Protein 6TD7 (pdb70)

Structure (mmCIF, N/CA/C/O backbone):
data_6TD7
#
_entry.id   6TD7
#
_cell.length_a   31.040
_cell.length_b   42.620
_cell.length_c   90.260
_cell.angle_alpha   90.000
_cell.angle_beta   90.000
_cell.angle_gamma   90.000
#
_symmetry.space_group_name_H-M   'P 21 21 21'
#
loop_
_entity.id
_entity.type
_entity.pdbx_description
1 polymer THB11
2 non-polymer 'PROTOPORPHYRIN IX CONTAINING FE'
3 non-polymer 'CYANIDE ION'
4 water water
#
loop_
_atom_site.group_PDB
_atom_site.id
_atom_site.type_symbol
_atom_site.label_atom_id
_atom_site.label_alt_id
_atom_site.label_comp_id
_atom_site.label_asym_id
_atom_site.label_entity_id
_atom_site.label_seq_id
_atom_site.pdbx_PDB_ins_code
_atom_site.Cartn_x
_atom_site.Cartn_y
_atom_site.Cartn_z
_atom_site.occupancy
_atom_site.B_iso_or_equiv
_atom_site.auth_seq_id
_atom_site.auth_comp_id
_atom_site.auth_asym_id
_atom_site.auth_atom_id
_atom_site.pdbx_PDB_model_num
ATOM 1 N N . GLY A 1 12 ? 6.16524 17.92925 5.82265 1.000 38.73017 12 GLY A N 1
ATOM 2 C CA . GLY A 1 12 ? 6.45415 19.29821 6.20973 1.000 46.72665 12 GLY A CA 1
ATOM 3 C C . GLY A 1 12 ? 6.57527 19.48957 7.71131 1.000 38.83889 12 GLY A C 1
ATOM 4 O O . GLY A 1 12 ? 7.49090 18.95169 8.33177 1.000 34.69158 12 GLY A O 1
ATOM 7 N N . PRO A 1 13 ? 5.65230 20.24677 8.31058 1.000 33.48794 13 PRO A N 1
ATOM 8 C CA . PRO A 1 13 ? 5.79822 20.57507 9.73413 1.000 24.30645 13 PRO A CA 1
ATOM 9 C C . PRO A 1 13 ? 5.63738 19.36009 10.63407 1.000 31.47644 13 PRO A C 1
ATOM 10 O O . PRO A 1 13 ? 4.83095 18.46368 10.37533 1.000 24.01369 13 PRO A O 1
ATOM 21 N N . LEU A 1 14 ? 6.41799 19.36199 11.71727 1.000 20.68979 14 LEU A N 1
ATOM 22 C CA . LEU A 1 14 ? 6.42068 18.26300 12.67918 1.000 21.70512 14 LEU A CA 1
ATOM 23 C C . LEU A 1 14 ? 5.02576 17.95637 13.20664 1.000 19.21857 14 LEU A C 1
ATOM 24 O O . LEU A 1 14 ? 4.68412 16.79107 13.44584 1.000 16.11949 14 LEU A O 1
ATOM 40 N N . LEU A 1 15 ? 4.20307 18.98945 13.39776 1.000 18.00117 15 LEU A N 1
ATOM 41 C CA . LEU A 1 15 ? 2.87445 18.78996 13.97025 1.000 20.37532 15 LEU A CA 1
ATOM 42 C C . LEU A 1 15 ? 2.00221 17.94502 13.05238 1.000 21.54382 15 LEU A C 1
ATOM 43 O O . LEU A 1 15 ? 1.27107 17.06024 13.51386 1.000 19.26282 15 LEU A O 1
ATOM 59 N N . GLN A 1 16 ? 2.06960 18.20567 11.74585 1.000 20.34807 16 GLN A N 1
ATOM 60 C CA . GLN A 1 16 ? 1.34525 17.39166 10.77769 1.000 25.11307 16 GLN A CA 1
ATOM 61 C C . GLN A 1 16 ? 1.93705 15.99348 10.68695 1.000 20.35935 16 GLN A C 1
ATOM 62 O O . GLN A 1 16 ? 1.20070 15.00274 10.61218 1.000 24.52032 16 GLN A O 1
ATOM 76 N N . ARG A 1 17 ? 3.26624 15.89363 10.69324 1.000 18.35289 17 ARG A N 1
ATOM 77 C CA . ARG A 1 17 ? 3.90251 14.59743 10.49064 1.000 20.03385 17 ARG A CA 1
ATOM 78 C C . ARG A 1 17 ? 3.53113 13.62067 11.60018 1.000 25.16706 17 ARG A C 1
ATOM 79 O O . ARG A 1 17 ? 3.24398 12.44961 11.32622 1.000 20.79867 17 ARG A O 1
ATOM 100 N N . VAL A 1 18 ? 3.49492 14.08305 12.85331 1.000 15.21190 18 VAL A N 1
ATOM 101 C CA . VAL A 1 18 ? 3.11465 13.20518 13.95650 1.000 17.82913 18 VAL A CA 1
ATOM 102 C C . VAL A 1 18 ? 1.62558 12.88078 13.97302 1.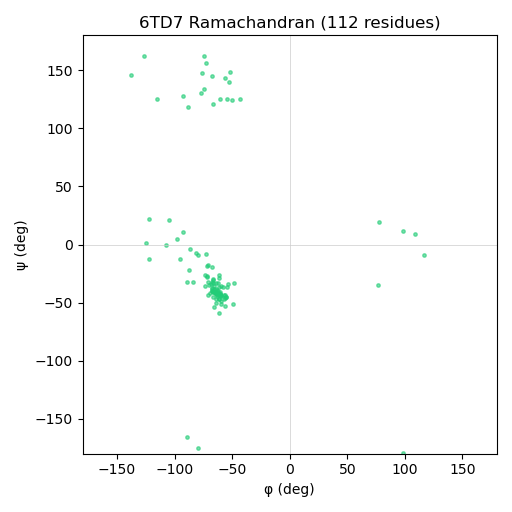000 18.18674 18 VAL A C 1
ATOM 103 O O . VAL A 1 18 ? 1.19613 12.02715 14.75732 1.000 22.25829 18 VAL A O 1
ATOM 116 N N . GLY A 1 19 ? 0.82665 13.52629 13.12892 1.000 18.95863 19 GLY A N 1
ATOM 117 C CA . GLY A 1 19 ? -0.58403 13.22348 13.03530 1.000 21.13082 19 GLY A CA 1
ATOM 118 C C . GLY A 1 19 ? -1.52247 14.27469 13.58303 1.000 20.18342 19 GLY A C 1
ATOM 119 O O . GLY A 1 19 ? -2.72410 14.00494 13.69244 1.000 21.75478 19 GLY A O 1
ATOM 123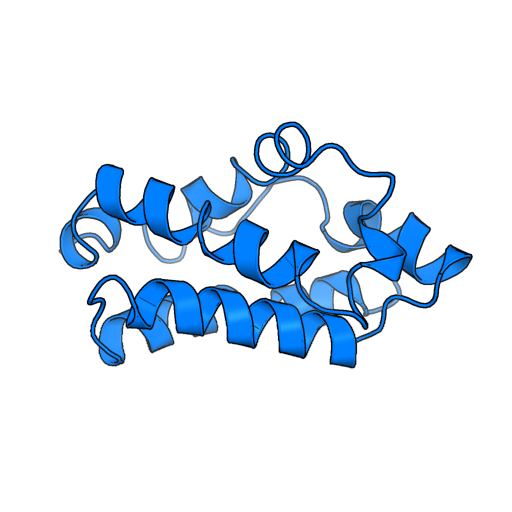 N N . GLY A 1 20 ? -1.02418 15.44872 13.94031 1.000 15.01511 20 GLY A N 1
ATOM 124 C CA . GLY A 1 20 ? -1.88635 16.55143 14.30984 1.000 17.97875 20 GLY A CA 1
ATOM 125 C C . GLY A 1 20 ? -2.04877 16.70944 15.80840 1.000 17.56525 20 GLY A C 1
ATOM 126 O O . GLY A 1 20 ? -1.50354 15.96462 16.62833 1.000 16.45200 20 GLY A O 1
ATOM 130 N N . LEU A 1 21 ? -2.85798 17.71253 16.14383 1.000 18.19353 21 LEU A N 1
ATOM 131 C CA . LEU A 1 21 ? -3.00860 18.13936 17.52811 1.000 18.05409 21 LEU A CA 1
ATOM 132 C C . LEU A 1 21 ? -3.68521 17.08257 18.39005 1.000 15.85780 21 LEU A C 1
ATOM 133 O O . LEU A 1 21 ? -3.42056 17.00955 19.59578 1.000 23.28094 21 LEU A O 1
ATOM 149 N N . ASP A 1 22 ? -4.55690 16.25992 17.80643 1.000 17.29192 22 ASP A N 1
ATOM 150 C CA . ASP A 1 22 ? -5.18892 15.20326 18.58753 1.000 17.22317 22 ASP A CA 1
ATOM 151 C C . ASP A 1 22 ? -4.16667 14.16620 19.03912 1.000 19.24239 22 ASP A C 1
ATOM 152 O O . ASP A 1 22 ? -4.26827 13.62527 20.14660 1.000 20.72903 22 ASP A O 1
ATOM 161 N N . VAL A 1 23 ? -3.16903 13.88522 18.20011 1.000 18.52203 23 VAL A N 1
ATOM 162 C CA . VAL A 1 23 ? -2.13141 12.93502 18.58613 1.000 13.88187 23 VAL A CA 1
ATOM 163 C C . VAL A 1 23 ? -1.23611 13.52596 19.66809 1.000 8.85825 23 VAL A C 1
ATOM 164 O O . VAL A 1 23 ? -0.87003 12.83618 20.62667 1.000 10.43729 23 VAL A O 1
ATOM 177 N N . VAL A 1 24 ? -0.84822 14.79478 19.52896 1.000 11.82000 24 VAL A N 1
ATOM 178 C CA . VAL A 1 24 ? -0.02078 15.42773 20.55476 1.000 10.02945 24 VAL A CA 1
ATOM 179 C C . VAL A 1 24 ? -0.71273 15.35608 21.91126 1.000 8.99967 24 VAL A C 1
ATOM 180 O O . VAL A 1 24 ? -0.09440 15.01624 22.92742 1.000 11.20479 24 VAL A O 1
ATOM 193 N N . LYS A 1 25 ? -2.00207 15.69298 21.95140 1.000 12.49699 25 LYS A N 1
ATOM 194 C CA . LYS A 1 25 ? -2.74207 15.64713 23.20881 1.000 13.58827 25 LYS A CA 1
ATOM 195 C C . LYS A 1 25 ? -2.67158 14.25953 23.83482 1.000 10.13668 25 LYS A C 1
ATOM 196 O O . LYS A 1 25 ? -2.41821 14.11582 25.03736 1.000 13.01520 25 LYS A O 1
ATOM 215 N N . LYS A 1 26 ? -2.89342 13.22149 23.02842 1.000 10.88616 26 LYS A N 1
ATOM 216 C CA . LYS A 1 26 ? -2.89785 11.85791 23.55083 1.000 12.45421 26 LYS A CA 1
ATOM 217 C C . LYS A 1 26 ? -1.50092 11.39574 23.94768 1.000 11.40972 26 LYS A C 1
ATOM 218 O O . LYS A 1 26 ? -1.35878 10.62487 24.90589 1.000 12.02493 26 LYS A O 1
ATOM 237 N N . VAL A 1 27 ? -0.46254 11.85906 23.24920 1.000 13.92041 27 VAL A N 1
ATOM 238 C CA . VAL A 1 27 ? 0.90902 11.56858 23.66500 1.000 9.01369 27 VAL A CA 1
ATOM 239 C C . VAL A 1 27 ? 1.16063 12.10819 25.06999 1.000 6.78008 27 VAL A C 1
ATOM 240 O O . VAL A 1 27 ? 1.65684 11.39412 25.95033 1.000 9.50636 27 VAL A O 1
ATOM 253 N N . VAL A 1 28 ? 0.83276 13.38273 25.29674 1.000 11.93168 28 VAL A N 1
ATOM 254 C CA . VAL A 1 28 ? 1.08751 13.99378 26.59863 1.000 12.61341 28 VAL A CA 1
ATOM 255 C C . VAL A 1 28 ? 0.28355 13.29625 27.68808 1.000 11.36645 28 VAL A C 1
ATOM 256 O O . VAL A 1 28 ? 0.77570 13.07795 28.80135 1.000 13.49990 28 VAL A O 1
ATOM 269 N N A GLU A 1 29 ? -0.97450 12.96272 27.38838 0.494 9.82793 29 GLU A N 1
ATOM 270 N N B GLU A 1 29 ? -0.96862 12.93926 27.39640 0.506 9.81507 29 GLU A N 1
ATOM 271 C CA A GLU A 1 29 ? -1.83383 12.28357 28.35437 0.494 15.35344 29 GLU A CA 1
ATOM 272 C CA B GLU A 1 29 ? -1.79056 12.29946 28.41992 0.506 15.31458 29 GLU A CA 1
ATOM 273 C C A GLU A 1 29 ? -1.24261 10.93875 28.75225 0.494 11.65122 29 GLU A C 1
ATOM 274 C C B GLU A 1 29 ? -1.25288 10.91673 28.76791 0.506 11.66877 29 GLU A C 1
ATOM 275 O O A GLU A 1 29 ? -1.18141 10.59485 29.93842 0.494 9.90248 29 GLU A O 1
ATOM 276 O O B GLU A 1 29 ? -1.24097 10.52513 29.94043 0.506 9.86668 29 GLU A O 1
ATOM 299 N N . LEU A 1 30 ? -0.79704 10.16822 27.76350 1.000 14.11025 30 LEU A N 1
ATOM 300 C CA . LEU A 1 30 ? -0.18694 8.86921 28.02999 1.000 12.06077 30 LEU A CA 1
ATOM 301 C C . LEU A 1 30 ? 1.13479 9.02899 28.77254 1.000 12.83468 30 LEU A C 1
ATOM 302 O O . LEU A 1 30 ? 1.42606 8.26985 29.70532 1.000 10.16574 30 LEU A O 1
ATOM 318 N N . PHE A 1 31 ? 1.94551 10.00446 28.36158 1.000 11.60506 31 PHE A N 1
ATOM 319 C CA . PHE A 1 31 ? 3.15722 10.35098 29.10237 1.000 10.39365 31 PHE A CA 1
ATOM 320 C C . PHE A 1 31 ? 2.86100 10.52588 30.58560 1.000 9.48019 31 PHE A C 1
ATOM 321 O O . PHE A 1 31 ? 3.52410 9.92192 31.43688 1.000 13.29185 31 PHE A O 1
ATOM 338 N N . TYR A 1 32 ? 1.86172 11.34169 30.92463 1.000 11.62553 32 TYR A N 1
ATOM 339 C CA . TYR A 1 32 ? 1.57780 11.56542 32.33992 1.000 11.89246 32 TYR A CA 1
ATOM 340 C C . TYR A 1 32 ? 1.01670 10.31597 33.00848 1.000 12.19503 32 TYR A C 1
ATOM 341 O O . TYR A 1 32 ? 1.30228 10.06541 34.18451 1.000 10.66562 32 TYR A O 1
ATOM 359 N N . ARG A 1 33 ? 0.23994 9.51191 32.28605 1.000 12.67923 33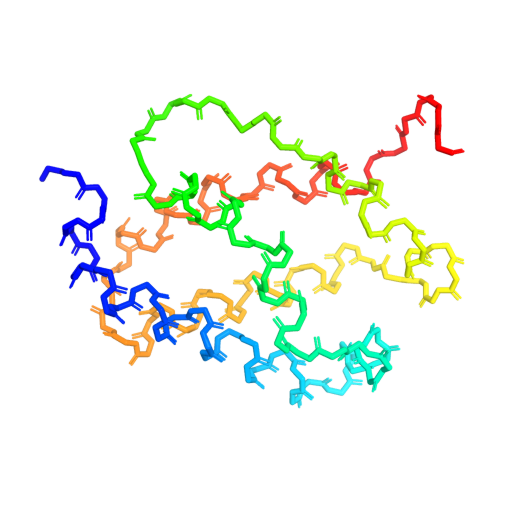 ARG A N 1
ATOM 360 C CA . ARG A 1 33 ? -0.23121 8.26101 32.86950 1.000 11.23624 33 ARG A CA 1
ATOM 361 C C . ARG A 1 33 ? 0.94454 7.36998 33.26102 1.000 14.32173 33 ARG A C 1
ATOM 362 O O . ARG A 1 33 ? 0.96628 6.80230 34.35869 1.000 13.55148 33 ARG A O 1
ATOM 383 N N . LYS A 1 34 ? 1.94126 7.25247 32.38041 1.000 12.97612 34 LYS A N 1
ATOM 384 C CA . LYS A 1 34 ? 3.12071 6.45502 32.69691 1.000 10.93816 34 LYS A CA 1
ATOM 385 C C . LYS A 1 34 ? 3.89573 7.04158 33.87298 1.000 13.59590 34 LYS A C 1
ATOM 386 O O . LYS A 1 34 ? 4.35866 6.30217 34.74973 1.000 12.97908 34 LYS A O 1
ATOM 405 N N . LEU A 1 35 ? 4.06308 8.36912 33.89653 1.000 11.52964 35 LEU A N 1
ATOM 406 C CA . LEU A 1 35 ? 4.81349 9.00858 34.97223 1.000 12.93494 35 LEU A CA 1
ATOM 407 C C . LEU A 1 35 ? 4.22832 8.66472 36.33385 1.000 14.05241 35 LEU A C 1
ATOM 408 O O . LEU A 1 35 ? 4.94354 8.24516 37.25025 1.000 15.88903 35 LEU A O 1
ATOM 424 N N . TYR A 1 36 ? 2.92083 8.88179 36.49184 1.000 13.01829 36 TYR A N 1
ATOM 425 C CA . TYR A 1 36 ? 2.27323 8.70229 37.78367 1.000 14.01525 36 TYR A CA 1
ATOM 426 C C . TYR A 1 36 ? 2.16149 7.23848 38.17483 1.000 19.14186 36 TYR A C 1
ATOM 427 O O . TYR A 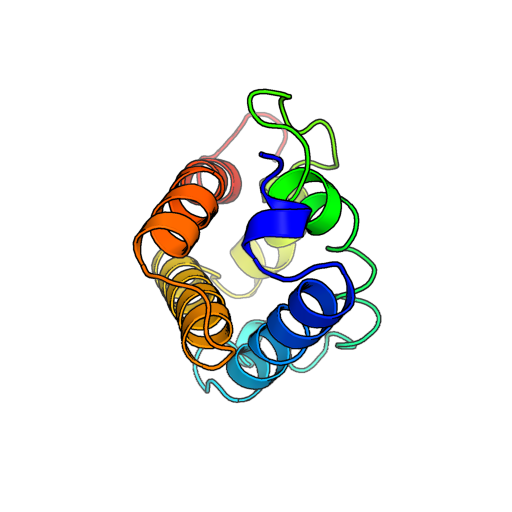1 36 ? 1.94031 6.93957 39.35234 1.000 18.60452 36 TYR A O 1
ATOM 445 N N . ALA A 1 37 ? 2.30161 6.32376 37.22084 1.000 15.37093 37 ALA A N 1
ATOM 446 C CA . ALA A 1 37 ? 2.30623 4.89771 37.49896 1.000 16.55312 37 ALA A CA 1
ATOM 447 C C . ALA A 1 37 ? 3.68767 4.36788 37.86423 1.000 22.23705 37 ALA A C 1
ATOM 448 O O . ALA A 1 37 ? 3.81321 3.18491 38.19557 1.000 20.76310 37 ALA A O 1
ATOM 455 N N . ASP A 1 38 ? 4.71729 5.20341 37.82411 1.000 13.90772 38 ASP A N 1
ATOM 456 C CA . ASP A 1 38 ? 6.06892 4.70634 38.07807 1.000 17.72831 38 ASP A CA 1
ATOM 457 C C . ASP A 1 38 ? 6.42248 4.86185 39.55224 1.000 17.53284 38 ASP A C 1
ATOM 458 O O . ASP A 1 38 ? 6.30897 5.96689 40.09501 1.000 15.81480 38 ASP A O 1
ATOM 467 N N . PRO A 1 39 ? 6.87698 3.79737 40.22507 1.000 21.66413 39 PRO A N 1
ATOM 468 C CA . PRO A 1 39 ? 7.09639 3.89154 41.67899 1.000 24.06642 39 PRO A CA 1
ATOM 469 C C . PRO A 1 39 ? 8.29256 4.74223 42.07870 1.000 22.56682 39 PRO A C 1
ATOM 470 O O . PRO A 1 39 ? 8.35957 5.16285 43.24050 1.000 21.82103 39 PRO A O 1
ATOM 481 N N . GLN A 1 40 ? 9.23743 5.00622 41.17092 1.000 18.96244 40 GLN A N 1
ATOM 482 C CA . GLN A 1 40 ? 10.34486 5.90355 41.49232 1.000 21.81176 40 GLN A CA 1
ATOM 483 C C . GLN A 1 40 ? 9.96981 7.36544 41.27791 1.000 18.38705 40 GLN A C 1
ATOM 484 O O . GLN A 1 40 ? 10.46464 8.23710 42.00185 1.000 20.23687 40 GLN A O 1
ATOM 498 N N . LEU A 1 41 ? 9.10463 7.65865 40.30959 1.000 17.32320 41 LEU A N 1
ATOM 499 C CA . LEU A 1 41 ? 8.74447 9.04040 40.02036 1.000 15.33955 41 LEU A CA 1
ATOM 500 C C . LEU A 1 41 ? 7.57557 9.53591 40.85670 1.000 20.55879 41 LEU A C 1
ATOM 501 O O . LEU A 1 41 ? 7.43327 10.74942 41.04090 1.000 16.79016 41 LEU A O 1
ATOM 517 N N . ILE A 1 42 ? 6.74535 8.63371 41.37706 1.000 20.39616 42 ILE A N 1
ATOM 518 C CA . ILE A 1 42 ? 5.59092 9.06478 42.15846 1.000 19.91056 42 ILE A CA 1
ATOM 519 C C . ILE A 1 42 ? 6.03638 9.84444 43.39153 1.000 20.00675 42 ILE A C 1
ATOM 520 O O . ILE A 1 42 ? 5.31760 10.73515 43.86457 1.000 22.23009 42 ILE A O 1
ATOM 536 N N . LYS A 1 43 ? 7.23245 9.54462 43.91669 1.000 22.06424 43 LYS A N 1
ATOM 537 C CA . LYS A 1 43 ? 7.79577 10.32672 45.01091 1.000 21.43121 43 LYS A CA 1
ATOM 538 C C . LYS A 1 43 ? 7.71955 11.82266 44.73911 1.000 19.63465 43 LYS A C 1
ATOM 539 O O . LYS A 1 43 ? 7.58449 12.62574 45.66849 1.000 22.85151 43 LYS A O 1
ATOM 558 N N . TYR A 1 44 ? 7.84500 12.21058 43.47185 1.000 16.09547 44 TYR A N 1
ATOM 559 C CA . TYR A 1 44 ? 7.89872 13.60492 43.07478 1.000 17.26801 44 TYR A CA 1
ATOM 560 C C . TYR A 1 44 ? 6.54606 14.16542 42.66228 1.000 15.14100 44 TYR A C 1
ATOM 561 O O . TYR A 1 44 ? 6.41257 15.38853 42.54923 1.000 13.80944 44 TYR A O 1
ATOM 579 N N . LEU A 1 45 ? 5.53990 13.31055 42.45115 1.000 13.33352 45 LEU A N 1
ATOM 580 C CA . LEU A 1 45 ? 4.30181 13.72202 41.80988 1.000 14.08916 45 LEU A CA 1
ATOM 581 C C . LEU A 1 45 ? 3.04173 13.48946 42.63296 1.000 20.63245 45 LEU A C 1
ATOM 582 O O . LEU A 1 45 ? 1.98735 14.02200 42.26632 1.000 19.54326 45 LEU A O 1
ATOM 598 N N . HIS A 1 46 ? 3.10716 12.71778 43.72130 1.000 19.98020 46 HIS A N 1
ATOM 599 C CA . HIS A 1 46 ? 1.88087 12.31959 44.40762 1.000 26.05138 46 HIS A CA 1
ATOM 600 C C . HIS A 1 46 ? 1.11562 13.52326 44.94183 1.000 19.16504 46 HIS A C 1
ATOM 601 O O . HIS A 1 46 ? -0.10918 13.45840 45.09949 1.000 22.80424 46 HIS A O 1
ATOM 615 N N . ASP A 1 47 ? 1.80969 14.62678 45.22403 1.000 18.29152 47 ASP A N 1
ATOM 616 C CA . ASP A 1 47 ? 1.17590 15.84644 45.70554 1.000 27.36087 47 ASP A CA 1
ATOM 617 C C . ASP A 1 47 ? 1.10445 16.92012 44.62371 1.000 22.72675 47 ASP A C 1
ATOM 618 O O . ASP A 1 47 ? 0.97283 18.10637 44.94271 1.000 23.94465 47 ASP A O 1
ATOM 627 N N . GLN A 1 48 ? 1.18795 16.52539 43.35479 1.000 14.65358 48 GLN A N 1
ATOM 628 C CA . GLN A 1 48 ? 1.07239 17.42794 42.21654 1.000 16.32552 48 GLN A CA 1
ATOM 629 C C . GLN A 1 48 ? -0.18009 17.06410 41.43288 1.000 14.78757 48 GLN A C 1
ATOM 630 O O . GLN A 1 48 ? -0.35153 15.90697 41.03714 1.000 16.49613 48 GLN A O 1
ATOM 644 N N . ASP A 1 49 ? -1.04737 18.03924 41.22290 1.000 11.90198 49 ASP A N 1
ATOM 645 C CA . ASP A 1 49 ? -2.25830 17.81080 40.44275 1.000 11.58150 49 ASP A CA 1
ATOM 646 C C . ASP A 1 49 ? -1.86952 17.53606 38.99707 1.000 11.25177 49 ASP A C 1
ATOM 647 O O . ASP A 1 49 ? -1.21911 18.38302 38.37165 1.000 15.67310 49 ASP A O 1
ATOM 656 N N . PRO A 1 50 ? -2.22647 16.38028 38.42783 1.000 15.89749 50 PRO A N 1
ATOM 657 C CA . PRO A 1 50 ? -1.76687 16.08270 37.06008 1.000 14.35577 50 PRO A CA 1
ATOM 658 C C . PRO A 1 50 ? -2.28626 17.06406 36.02771 1.000 13.12473 50 PRO A C 1
ATOM 659 O O . PRO A 1 50 ? -1.59030 17.34707 35.04448 1.000 13.22408 50 PRO A O 1
ATOM 670 N N . MET A 1 51 ? -3.49719 17.58833 36.21207 1.000 12.63318 51 MET A N 1
ATOM 671 C CA . MET A 1 51 ? -4.02793 18.56410 35.26722 1.000 15.25889 51 MET A CA 1
ATOM 672 C C . MET A 1 51 ? -3.24485 19.86756 35.33689 1.000 13.79014 51 MET A C 1
ATOM 673 O O . MET A 1 51 ? -2.96708 20.49373 34.30691 1.000 9.10343 51 MET A O 1
ATOM 687 N N . HIS A 1 52 ? -2.88433 20.29427 36.54300 1.000 9.27136 52 HIS A N 1
ATOM 688 C CA . HIS A 1 52 ? -2.12923 21.53319 36.67710 1.000 12.12326 52 HIS A CA 1
ATOM 689 C C . HIS A 1 52 ? -0.74507 21.38528 36.06773 1.000 16.02258 52 HIS A C 1
ATOM 690 O O . HIS A 1 52 ? -0.25124 22.29555 35.39198 1.000 12.70114 52 HIS A O 1
ATOM 704 N N . LEU A 1 53 ? -0.11221 20.23410 36.28516 1.000 12.23007 53 LEU A N 1
ATOM 705 C CA . LEU A 1 53 ? 1.22087 19.99742 35.74814 1.000 10.72647 53 LEU A CA 1
ATOM 706 C C . LEU A 1 53 ? 1.20495 20.02183 34.22691 1.000 9.83973 53 LEU A C 1
ATOM 707 O O . LEU A 1 53 ? 2.05252 20.66375 33.59376 1.000 10.06310 53 LEU A O 1
ATOM 723 N N A ARG A 1 54 ? 0.24500 19.32795 33.61477 0.507 11.76032 54 ARG A N 1
ATOM 724 N N B ARG A 1 54 ? 0.24059 19.32532 33.62323 0.493 11.75372 54 ARG A N 1
ATOM 725 C CA A ARG A 1 54 ? 0.13054 19.36685 32.15992 0.507 13.23226 54 ARG A CA 1
ATOM 726 C CA B ARG A 1 54 ? 0.09356 19.35315 32.17202 0.493 13.25062 54 ARG A CA 1
ATOM 727 C C A ARG A 1 54 ? -0.08282 20.79459 31.66997 0.507 13.92950 54 ARG A C 1
ATOM 728 C C B ARG A 1 54 ? -0.09722 20.78000 31.67107 0.493 13.92128 54 ARG A C 1
ATOM 729 O O A ARG A 1 54 ? 0.50772 21.20916 30.66590 0.507 13.67741 54 ARG A O 1
ATOM 730 O O B ARG A 1 54 ? 0.49836 21.17956 30.66379 0.493 13.71658 54 ARG A O 1
ATOM 771 N N . ALA A 1 55 ? -0.91939 21.56249 32.36983 1.000 12.05558 55 ALA A N 1
ATOM 772 C CA . ALA A 1 55 ? -1.12316 22.95740 31.98868 1.000 12.22520 55 ALA A CA 1
ATOM 773 C C . ALA A 1 55 ? 0.19561 23.72260 32.00624 1.000 14.46291 55 ALA A C 1
ATOM 774 O O . ALA A 1 55 ? 0.51759 24.44875 31.05988 1.000 14.51009 55 ALA A O 1
ATOM 781 N N . LYS A 1 56 ? 0.97637 23.56094 33.07977 1.000 8.77802 56 LYS A N 1
ATOM 782 C CA . LYS A 1 56 ? 2.23525 24.28905 33.20143 1.000 13.04544 56 LYS A CA 1
ATOM 783 C C . LYS A 1 56 ? 3.23255 23.88833 32.11828 1.000 12.66115 56 LYS A C 1
ATOM 784 O O . LYS A 1 56 ? 4.04647 24.71450 31.68894 1.000 11.84952 56 LYS A O 1
ATOM 803 N N . GLN A 1 57 ? 3.20055 22.62154 31.69022 1.000 12.97238 57 GLN A N 1
ATOM 804 C CA . GLN A 1 57 ? 4.10902 22.07868 30.68606 1.000 9.59736 57 GLN A CA 1
ATOM 805 C C . GLN A 1 57 ? 3.67945 22.41228 29.26338 1.000 10.34733 57 GLN A C 1
ATOM 806 O O . GLN A 1 57 ? 4.45222 22.17513 28.32679 1.000 7.68009 57 GLN A O 1
ATOM 820 N N . SER A 1 58 ? 2.49358 23.00727 29.09306 1.000 10.04049 58 SER A N 1
ATOM 821 C CA A SER A 1 58 ? 1.90053 23.12563 27.76291 0.636 9.34042 58 SER A CA 1
ATOM 822 C CA B SER A 1 58 ? 1.90089 23.12553 27.76320 0.364 9.49478 58 SER A CA 1
ATOM 823 C C . SER A 1 58 ? 2.73006 24.01771 26.84846 1.000 10.14771 58 SER A C 1
ATOM 824 O O . SER A 1 58 ? 2.88174 23.71833 25.65847 1.000 7.28152 58 SER A O 1
ATOM 838 N N . MET A 1 59 ? 3.26512 25.12161 27.36797 1.000 11.16555 59 MET A N 1
ATOM 839 C CA . MET A 1 59 ? 4.04423 26.00353 26.50241 1.000 13.72144 59 MET A CA 1
ATOM 840 C C . MET A 1 59 ? 5.24793 25.26933 25.92668 1.000 8.88571 59 MET A C 1
ATOM 841 O O . MET A 1 59 ? 5.58181 25.42962 24.74646 1.000 7.35731 59 MET A O 1
ATOM 855 N N . PHE A 1 60 ? 5.91451 24.45994 26.75500 1.000 6.37748 60 PHE A N 1
ATOM 856 C CA . PHE A 1 60 ? 7.04766 23.67258 26.28612 1.000 8.66590 60 PHE A CA 1
ATOM 857 C C . PHE A 1 60 ? 6.62663 22.66673 25.21847 1.000 12.03321 60 PHE A C 1
ATOM 858 O O . PHE A 1 60 ? 7.32227 22.49549 24.20966 1.000 5.63464 60 PHE A O 1
ATOM 875 N N . VAL A 1 61 ? 5.50530 21.97473 25.42846 1.000 7.54039 61 VAL A N 1
ATOM 876 C CA . VAL A 1 61 ? 5.06300 20.98488 24.45064 1.000 7.71271 61 VAL A CA 1
ATOM 877 C C . VAL A 1 61 ? 4.68340 21.66320 23.14347 1.000 7.92522 61 VAL A C 1
ATOM 878 O O . VAL A 1 61 ? 4.94609 21.13637 22.05506 1.000 10.26220 61 VAL A O 1
ATOM 891 N N . SER A 1 62 ? 4.04819 22.83457 23.22831 1.000 10.22727 62 SER A N 1
ATOM 892 C CA . SER A 1 62 ? 3.70042 23.58696 22.02910 1.000 8.73163 62 SER A C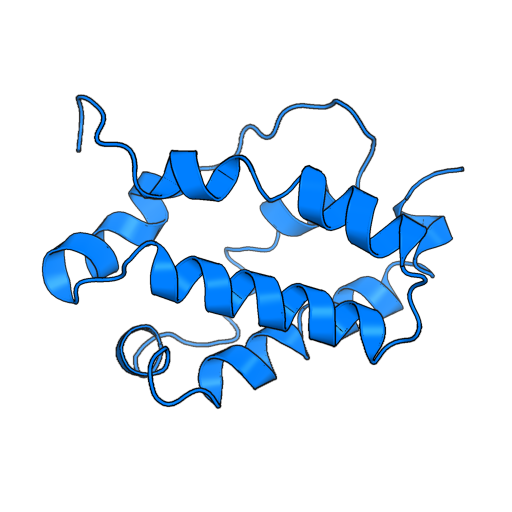A 1
ATOM 893 C C . SER A 1 62 ? 4.94547 23.96342 21.23837 1.000 8.83519 62 SER A C 1
ATOM 894 O O . SER A 1 62 ? 4.95853 23.87309 20.00492 1.000 9.48071 62 SER A O 1
ATOM 902 N N . TRP A 1 63 ? 6.00068 24.40741 21.93050 1.000 8.84674 63 TRP A N 1
ATOM 903 C CA . TRP A 1 63 ? 7.27379 24.66666 21.26766 1.000 9.74081 63 TRP A CA 1
ATOM 904 C C . TRP A 1 63 ? 7.85798 23.38603 20.68179 1.000 7.69169 63 TRP A C 1
ATOM 905 O O . TRP A 1 63 ? 8.36645 23.37702 19.55417 1.000 10.86420 63 TRP A O 1
ATOM 926 N N . LEU A 1 64 ? 7.77840 22.29276 21.43973 1.000 6.36402 64 LEU A N 1
ATOM 927 C CA . LEU A 1 64 ? 8.45492 21.06018 21.05568 1.000 7.65425 64 LEU A CA 1
ATOM 928 C C . LEU A 1 64 ? 7.95428 20.53219 19.71908 1.000 9.65547 64 LEU A C 1
ATOM 929 O O . LEU A 1 64 ? 8.75155 20.08278 18.88741 1.000 12.20055 64 LEU A O 1
ATOM 945 N N . PHE A 1 65 ? 6.64260 20.54345 19.50189 1.000 9.00230 65 PHE A N 1
ATOM 946 C CA . PHE A 1 65 ? 6.07819 20.08646 18.23856 1.000 7.45533 65 PHE A CA 1
ATOM 947 C C . PHE A 1 65 ? 5.88730 21.22179 17.24374 1.000 8.69995 65 PHE A C 1
ATOM 948 O O . PHE A 1 65 ? 5.27295 21.02060 16.19055 1.000 11.67600 65 PHE A O 1
ATOM 965 N N . GLY A 1 66 ? 6.43168 22.39786 17.53632 1.000 8.36396 66 GLY A N 1
ATOM 966 C CA . GLY A 1 66 ? 6.29535 23.53840 16.66926 1.000 10.57091 66 GLY A CA 1
ATOM 967 C C . GLY A 1 66 ? 7.39474 23.60923 15.63166 1.000 12.45420 66 GLY A C 1
ATOM 968 O O . GLY A 1 66 ? 8.13483 22.64790 15.39760 1.000 9.76285 66 GLY A O 1
ATOM 972 N N . PRO A 1 67 ? 7.51416 24.76207 14.98527 1.000 13.20170 67 PRO A N 1
ATOM 973 C CA . PRO A 1 67 ? 8.55638 24.95654 13.97010 1.000 12.83459 67 PRO A CA 1
ATOM 974 C C . PRO A 1 67 ? 9.93219 24.59055 14.49631 1.000 12.26630 67 PRO A C 1
ATOM 975 O O . PRO A 1 67 ? 10.21791 24.75180 15.69147 1.000 10.90136 67 PRO A O 1
ATOM 986 N N . PRO A 1 68 ? 10.81859 24.10913 13.62431 1.000 13.03235 68 PRO A N 1
ATOM 987 C CA . PRO A 1 68 ? 12.17053 23.75440 14.06419 1.000 12.31587 68 PRO A CA 1
ATOM 988 C C . PRO A 1 68 ? 13.02644 24.98365 14.32124 1.000 11.25692 68 PRO A C 1
ATOM 989 O O . PRO A 1 68 ? 12.71921 26.09521 13.88570 1.000 10.65923 68 PRO A O 1
ATOM 1000 N N . ASN A 1 69 ? 14.11895 24.75938 15.05742 1.000 15.53179 69 ASN A N 1
ATOM 1001 C CA . ASN A 1 69 ? 15.20466 25.71649 15.24789 1.000 13.57184 69 ASN A CA 1
ATOM 1002 C C . ASN A 1 69 ? 14.87616 26.83989 16.22477 1.000 18.32233 69 ASN A C 1
ATOM 1003 O O . ASN A 1 69 ? 15.76121 27.30316 16.95114 1.000 19.99304 69 ASN A O 1
ATOM 1014 N N . VAL A 1 70 ? 13.62779 27.29188 16.24361 1.000 15.17126 70 VAL A N 1
ATOM 1015 C CA . VAL A 1 70 ? 13.19814 28.31993 17.18913 1.000 15.17389 70 VAL A CA 1
ATOM 1016 C C . VAL A 1 70 ? 13.63574 27.92447 18.59470 1.000 15.82552 70 VAL A C 1
ATOM 1017 O O . VAL A 1 70 ? 13.29049 26.82927 19.05882 1.000 15.05595 70 VAL A O 1
ATOM 1030 N N . PRO A 1 71 ? 14.38100 28.76560 19.30864 1.000 13.75714 71 PRO A N 1
ATOM 1031 C CA . PRO A 1 71 ? 14.75511 28.42257 20.68366 1.000 23.36459 71 PRO A CA 1
ATOM 1032 C C . PRO A 1 71 ? 13.60707 28.61650 21.66115 1.000 16.33520 71 PRO A C 1
ATOM 1033 O O . PRO A 1 71 ? 12.75869 29.49816 21.50713 1.000 16.00106 71 PRO A O 1
ATOM 1044 N N . TYR A 1 72 ? 13.58971 27.77214 22.68678 1.000 15.19859 72 TYR A N 1
ATOM 1045 C CA . TYR A 1 72 ? 12.56852 27.87406 23.72004 1.000 14.04891 72 TYR A CA 1
ATOM 1046 C C . TYR A 1 72 ? 12.89635 29.03179 24.65421 1.000 16.10919 72 TYR A C 1
ATOM 1047 O O . TYR A 1 72 ? 14.02695 29.14845 25.13791 1.000 15.27070 72 TYR A O 1
ATOM 1065 N N . THR A 1 73 ? 11.90511 29.89005 24.90904 1.000 16.82224 73 THR A N 1
ATOM 1066 C CA . THR A 1 73 ? 12.09092 31.05276 25.76881 1.000 16.84033 73 THR A CA 1
ATOM 1067 C C . THR A 1 73 ? 11.12188 31.06672 26.94827 1.000 17.25599 73 THR A C 1
ATOM 1068 O O . THR A 1 73 ? 10.87143 32.12866 27.52662 1.000 11.24548 73 THR A O 1
ATOM 1079 N N . GLY A 1 74 ? 10.57206 29.91657 27.32419 1.000 15.48647 74 GLY A N 1
ATOM 1080 C CA . GLY A 1 74 ? 9.74758 29.83339 28.50770 1.000 13.57285 74 GLY A CA 1
ATOM 1081 C C . GLY A 1 74 ? 10.56802 29.76898 29.78401 1.000 14.73885 74 GLY A C 1
ATOM 1082 O O . GLY A 1 74 ? 11.79556 29.86654 29.78335 1.000 15.11222 74 GLY A O 1
ATOM 1086 N N . LYS A 1 75 ? 9.84964 29.59228 30.89216 1.000 12.61968 75 LYS A N 1
ATOM 1087 C CA . LYS A 1 75 ? 10.45915 29.53675 32.21624 1.000 18.56040 75 LYS A CA 1
ATOM 1088 C C . LYS A 1 75 ? 11.58559 28.51530 32.26414 1.000 12.89439 75 LYS A C 1
ATOM 1089 O O . LYS A 1 75 ? 11.48900 27.42411 31.69866 1.000 13.35907 75 LYS A O 1
ATOM 1108 N N . SER A 1 76 ? 12.65954 28.88340 32.96219 1.000 17.04872 76 SER A N 1
ATOM 1109 C CA . SER A 1 76 ? 13.79137 27.99043 33.15666 1.000 16.80193 76 SER A CA 1
ATOM 1110 C C . SER A 1 76 ? 13.34699 26.66192 33.75357 1.000 11.67706 76 SER A C 1
ATOM 1111 O O . SER A 1 76 ? 12.72199 26.62562 34.81590 1.000 12.48782 76 SER A O 1
ATOM 1119 N N . VAL A 1 77 ? 13.69870 25.56083 33.07914 1.000 14.91459 77 VAL A N 1
ATOM 1120 C CA . VAL A 1 77 ? 13.25981 24.25710 33.56331 1.000 11.78755 77 VAL A CA 1
ATOM 1121 C C . VAL A 1 77 ? 13.99837 23.85094 34.83515 1.000 13.71372 77 VAL A C 1
ATOM 1122 O O . VAL A 1 77 ? 13.46721 23.07607 35.63846 1.000 14.78410 77 VAL A O 1
ATOM 1135 N N . ARG A 1 78 ? 15.23354 24.32094 35.03621 1.000 11.61539 78 ARG A N 1
ATOM 1136 C CA . ARG A 1 78 ? 15.89809 24.04464 36.30624 1.000 11.68958 78 ARG A CA 1
ATOM 1137 C C . ARG A 1 78 ? 15.11576 24.66058 37.46018 1.000 13.72006 78 ARG A C 1
ATOM 1138 O O . ARG A 1 78 ? 14.87428 24.01210 38.48375 1.000 14.53407 78 ARG A O 1
ATOM 1159 N N . ILE A 1 79 ? 14.72364 25.92561 37.31070 1.000 15.55275 79 ILE A N 1
ATOM 1160 C CA . ILE A 1 79 ? 13.94609 26.58444 38.35302 1.000 15.78243 79 ILE A CA 1
ATOM 1161 C C . ILE A 1 79 ? 12.66997 25.80262 38.62937 1.000 13.31545 79 ILE A C 1
ATOM 1162 O O . ILE A 1 79 ? 12.29858 25.57332 39.78599 1.000 16.99232 79 ILE A O 1
ATOM 1178 N N . ALA A 1 80 ? 11.99519 25.35433 37.56862 1.000 15.69763 80 ALA A N 1
ATOM 1179 C CA . ALA A 1 80 ? 10.73003 24.65265 37.74259 1.000 17.01063 80 ALA A CA 1
ATOM 1180 C C . ALA A 1 80 ? 10.90500 23.36908 38.54509 1.000 17.61788 80 ALA A C 1
ATOM 1181 O O . ALA A 1 80 ? 10.03084 23.00645 39.34002 1.000 15.65779 80 ALA A O 1
ATOM 1188 N N . HIS A 1 81 ? 12.01974 22.66582 38.35395 1.000 10.78266 81 HIS A N 1
ATOM 1189 C CA . HIS A 1 81 ? 12.24231 21.39403 39.02588 1.000 11.99100 81 HIS A CA 1
ATOM 1190 C C . HIS A 1 81 ? 13.10950 21.50640 40.27234 1.000 15.73396 81 HIS A C 1
ATOM 1191 O O . HIS A 1 81 ? 13.42699 20.47676 40.87517 1.000 14.59954 81 HIS A O 1
ATOM 1205 N N . LEU A 1 82 ? 13.49064 22.71895 40.68500 1.000 14.40499 82 LEU A N 1
ATOM 1206 C CA . LEU A 1 82 ? 14.53351 22.84154 41.70123 1.000 13.27141 82 LEU A CA 1
ATOM 1207 C C . LEU A 1 82 ? 14.02454 22.44911 43.08392 1.000 20.62833 82 LEU A C 1
ATOM 1208 O O . LEU A 1 82 ? 14.81356 22.00894 43.92841 1.000 16.92109 82 LEU A O 1
ATOM 1224 N N . ARG A 1 83 ? 12.71956 22.58564 43.33075 1.000 14.09616 83 ARG A N 1
ATOM 1225 C CA . ARG A 1 83 ? 12.16062 22.12688 44.59783 1.000 18.93172 83 ARG A CA 1
ATOM 1226 C C . ARG A 1 83 ? 12.30478 20.61432 44.74787 1.000 16.77433 83 ARG A C 1
ATOM 1227 O O . ARG A 1 83 ? 12.77659 20.12569 45.77970 1.000 19.91841 83 ARG A O 1
ATOM 1248 N N . ILE A 1 84 ? 11.88632 19.84892 43.73510 1.000 18.91607 84 ILE A N 1
ATOM 1249 C CA . ILE A 1 84 ? 11.96162 18.40125 43.89602 1.000 16.46591 84 ILE A CA 1
ATOM 1250 C C . ILE A 1 84 ? 13.41324 17.93184 43.84462 1.000 13.80814 84 ILE A C 1
ATOM 1251 O O . ILE A 1 84 ? 13.75951 16.90375 44.43759 1.000 14.97769 84 ILE A O 1
ATOM 1267 N N . ILE A 1 85 ? 14.28566 18.67483 43.15296 1.000 11.03564 85 ILE A N 1
ATOM 1268 C CA . ILE A 1 85 ? 15.71475 18.36838 43.18636 1.000 10.27889 85 ILE A CA 1
ATOM 1269 C C . ILE A 1 85 ? 16.24434 18.48765 44.61037 1.000 20.71740 85 ILE A C 1
ATOM 1270 O O . ILE A 1 85 ? 16.76326 17.52439 45.18567 1.000 16.32334 85 ILE A O 1
ATOM 1286 N N . LYS A 1 86 ? 16.10552 19.67727 45.20631 1.000 16.18206 86 LYS A N 1
ATOM 1287 C CA . LYS A 1 86 ? 16.72236 19.94106 46.50250 1.000 21.70864 86 LYS A CA 1
ATOM 1288 C C . LYS A 1 86 ? 15.98910 19.23166 47.63576 1.000 19.63020 86 LYS A C 1
ATOM 1289 O O . LYS A 1 86 ? 16.61500 18.78719 48.60422 1.000 22.58159 86 LYS A O 1
ATOM 1308 N N . GLN A 1 87 ? 14.66921 19.12177 47.54278 1.000 16.88145 87 GLN A N 1
ATOM 1309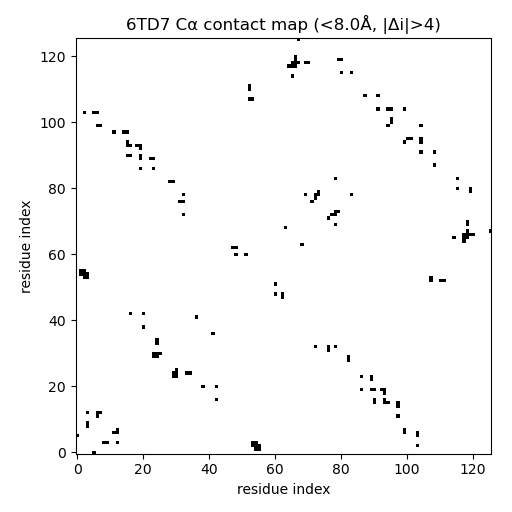 C CA . GLN A 1 87 ? 13.91142 18.55509 48.65068 1.000 21.94841 87 GLN A CA 1
ATOM 1310 C C . GLN A 1 87 ? 13.75804 17.04415 48.55293 1.000 26.59618 87 GLN A C 1
ATOM 1311 O O . GLN A 1 87 ? 13.74363 16.37062 49.59003 1.000 18.65416 87 GLN A O 1
ATOM 1325 N N . ARG A 1 88 ? 13.68252 16.48732 47.34169 1.000 19.68592 88 ARG A N 1
ATOM 1326 C CA . ARG A 1 88 ? 13.38262 15.07311 47.16220 1.000 20.76782 88 ARG A CA 1
ATOM 1327 C C . ARG A 1 88 ? 14.41465 14.31512 46.33822 1.000 16.52791 88 ARG A C 1
ATOM 1328 O O . ARG A 1 88 ? 14.23979 13.11165 46.11038 1.000 17.10252 88 ARG A O 1
ATOM 1349 N N . GLY A 1 89 ? 15.47791 14.97171 45.88536 1.000 18.01217 89 GLY A N 1
ATOM 1350 C CA . GLY A 1 89 ? 16.54132 14.27164 45.19516 1.000 17.32582 89 GLY A CA 1
ATOM 1351 C C . GLY A 1 89 ? 16.26908 13.90555 43.75525 1.000 20.59570 89 GLY A C 1
ATOM 1352 O O . GLY A 1 89 ? 16.93973 13.01355 43.22558 1.000 15.85187 89 GLY A O 1
ATOM 1356 N N . PHE A 1 90 ? 15.29795 14.54940 43.10808 1.000 13.74820 90 PHE A N 1
ATOM 1357 C CA . PHE A 1 90 ? 15.09569 14.40375 41.66857 1.000 12.37184 90 PHE A CA 1
ATOM 1358 C C . PHE A 1 90 ? 16.43572 14.44742 40.94472 1.000 9.36919 90 PHE A C 1
ATOM 1359 O O . PHE A 1 90 ? 17.20311 15.40144 41.09564 1.000 14.56581 90 PHE A O 1
ATOM 1376 N N . SER A 1 91 ? 16.70517 13.41458 40.15820 1.000 12.57166 91 SER A N 1
ATOM 1377 C CA . SER A 1 91 ? 18.03343 13.13117 39.63930 1.000 12.30518 91 SER A CA 1
ATOM 1378 C C . SER A 1 91 ? 18.02175 12.97844 38.13083 1.000 12.97310 91 SER A C 1
ATOM 1379 O O . SER A 1 91 ? 16.96851 12.76436 37.52187 1.000 8.55663 91 SER A O 1
ATOM 1387 N N . PRO A 1 92 ? 19.18927 13.07779 37.49167 1.000 12.92061 92 PRO A N 1
ATOM 1388 C CA . PRO A 1 92 ? 19.25156 12.81685 36.04603 1.000 18.60977 92 PRO A CA 1
ATOM 1389 C C . PRO A 1 92 ? 18.66401 11.47470 35.65059 1.000 12.22512 92 PRO A C 1
ATOM 1390 O O . PRO A 1 92 ? 18.07616 11.34783 34.56786 1.000 11.54510 92 PRO A O 1
ATOM 1401 N N . GLU A 1 93 ? 18.80804 10.46096 36.50383 1.000 11.20301 93 GLU A N 1
ATOM 1402 C CA . GLU A 1 93 ? 18.24285 9.15438 36.19382 1.000 13.88148 93 GLU A CA 1
ATOM 1403 C C . GLU A 1 93 ? 16.72036 9.18270 36.20025 1.000 12.81039 93 GLU A C 1
ATOM 1404 O O . GLU A 1 93 ? 16.09403 8.45575 35.41994 1.000 8.16544 93 GLU A O 1
ATOM 1416 N N . ASP A 1 94 ? 16.10121 10.01084 37.04769 1.000 11.53185 94 ASP A N 1
ATOM 1417 C CA . ASP A 1 94 ? 14.64802 10.15830 36.99050 1.000 11.31284 94 ASP A CA 1
ATOM 1418 C C . ASP A 1 94 ? 14.22775 10.83993 35.69151 1.000 11.17517 94 ASP A C 1
ATOM 1419 O O . ASP A 1 94 ? 13.22423 10.46036 35.07815 1.000 6.81426 94 ASP A O 1
ATOM 1428 N N . PHE A 1 95 ? 15.00363 11.83045 35.24227 1.000 7.97458 95 PHE A N 1
ATOM 1429 C CA . PHE A 1 95 ? 14.68863 12.49121 33.98132 1.000 6.94487 95 PHE A CA 1
ATOM 1430 C C . PHE A 1 95 ? 14.80082 11.52493 32.80607 1.000 11.78071 95 PHE A C 1
ATOM 1431 O O . PHE A 1 95 ? 13.99100 11.57890 31.87259 1.000 9.69572 95 PHE A O 1
ATOM 1448 N N . ASP A 1 96 ? 15.80076 10.63625 32.82688 1.000 6.79381 96 ASP A N 1
ATOM 1449 C CA . ASP A 1 96 ? 15.90171 9.61637 31.78797 1.000 11.03475 96 ASP A CA 1
ATOM 1450 C C . ASP A 1 96 ? 14.61627 8.79895 31.70212 1.000 11.54116 96 ASP A C 1
ATOM 1451 O O . ASP A 1 96 ? 14.10481 8.52630 30.61083 1.000 13.89834 96 ASP A O 1
ATOM 1460 N N . LEU A 1 97 ? 14.08668 8.38574 32.85328 1.000 7.70970 97 LEU A N 1
ATOM 1461 C CA . LEU A 1 97 ? 12.84550 7.61612 32.86171 1.000 10.53994 97 LEU A CA 1
ATOM 1462 C C . LEU A 1 97 ? 11.70387 8.41777 32.24898 1.000 9.80021 97 LEU A C 1
ATOM 1463 O O . LEU A 1 97 ? 10.91140 7.88496 31.46263 1.000 11.87699 97 LEU A O 1
ATOM 1479 N N . GLY A 1 98 ? 11.60634 9.70192 32.59552 1.000 12.42898 98 GLY A N 1
ATOM 1480 C CA . GLY A 1 98 ? 10.61808 10.55286 31.95586 1.000 13.26299 98 GLY A CA 1
ATOM 1481 C C . GLY A 1 98 ? 10.76150 10.58015 30.44691 1.000 13.76729 98 GLY A C 1
ATOM 1482 O O . GLY A 1 98 ? 9.76791 10.51841 29.71937 1.000 10.16533 98 GLY A O 1
ATOM 1486 N N . MET A 1 99 ? 11.99693 10.67996 29.95085 1.000 16.47033 99 MET A N 1
ATOM 1487 C CA . MET A 1 99 ? 12.19493 10.70500 28.50402 1.000 12.63678 99 MET A CA 1
ATOM 1488 C C . MET A 1 99 ? 11.84240 9.36261 27.87250 1.000 13.40270 99 MET A C 1
ATOM 1489 O O . MET A 1 99 ? 11.27278 9.31829 26.77596 1.000 13.86553 99 MET A O 1
ATOM 1503 N N . LYS A 1 100 ? 12.16124 8.25558 28.55063 1.000 15.65912 100 LYS A N 1
ATOM 1504 C CA . LYS A 1 100 ? 11.71752 6.94490 28.08575 1.000 11.89180 100 LYS A CA 1
ATO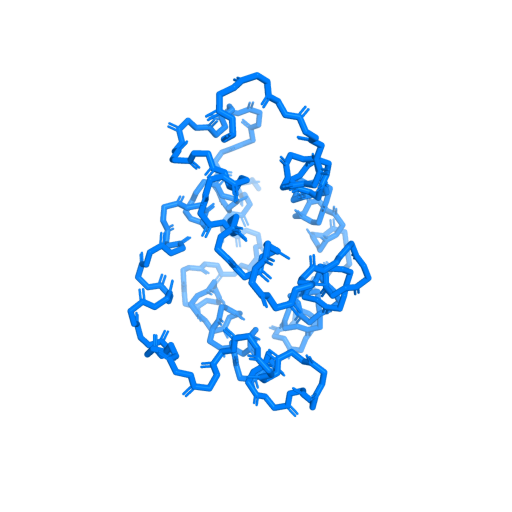M 1505 C C . LYS A 1 100 ? 10.20189 6.91282 27.92739 1.000 14.08624 100 LYS A C 1
ATOM 1506 O O . LYS A 1 100 ? 9.67828 6.43507 26.91419 1.000 10.86131 100 LYS A O 1
ATOM 1525 N N . TYR A 1 101 ? 9.47705 7.43611 28.91897 1.000 9.95277 101 TYR A N 1
ATOM 1526 C CA . TYR A 1 101 ? 8.02129 7.37408 28.89142 1.000 8.38361 101 TYR A CA 1
ATOM 1527 C C . TYR A 1 101 ? 7.42894 8.27781 27.81401 1.000 12.75298 101 TYR A C 1
ATOM 1528 O O . TYR A 1 101 ? 6.39815 7.93726 27.22261 1.000 14.56638 101 TYR A O 1
ATOM 1546 N N . PHE A 1 102 ? 8.04759 9.42738 27.55420 1.000 7.27407 102 PHE A N 1
ATOM 1547 C CA . PHE A 1 102 ? 7.56358 10.27363 26.46798 1.000 8.51520 102 PHE A CA 1
ATOM 1548 C C . PHE A 1 102 ? 7.75897 9.57673 25.13070 1.000 13.20717 102 PHE A C 1
ATOM 1549 O O . PHE A 1 102 ? 6.87965 9.61441 24.26199 1.000 13.26899 102 PHE A O 1
ATOM 1566 N N . GLU A 1 103 ? 8.90564 8.91508 24.96164 1.000 11.85567 103 GLU A N 1
ATOM 1567 C CA . GLU A 1 103 ? 9.16125 8.14938 23.74929 1.000 13.14362 103 GLU A CA 1
ATOM 1568 C C . GLU A 1 103 ? 8.20081 6.97410 23.61714 1.000 8.58322 103 GLU A C 1
ATOM 1569 O O . GLU A 1 103 ? 7.71637 6.67668 22.51958 1.000 12.49880 103 GLU A O 1
ATOM 1581 N N . GLU A 1 104 ? 7.93470 6.27107 24.72521 1.000 9.49470 104 GLU A N 1
ATOM 1582 C CA . GLU A 1 104 ? 6.97778 5.16921 24.69225 1.000 13.43924 104 GLU A CA 1
ATOM 1583 C C . GLU A 1 104 ? 5.59443 5.65338 24.27727 1.000 12.70152 104 GLU A C 1
ATOM 1584 O O . GLU A 1 104 ? 4.89589 4.98576 23.50503 1.000 10.37116 104 GLU A O 1
ATOM 1596 N N . ALA A 1 105 ? 5.17276 6.80530 24.80802 1.000 12.09976 105 ALA A N 1
ATOM 1597 C CA . ALA A 1 105 ? 3.87518 7.36246 24.44655 1.000 13.15425 105 ALA A CA 1
ATOM 1598 C C . ALA A 1 105 ? 3.78568 7.63262 22.94897 1.000 9.73988 105 ALA A C 1
ATOM 1599 O O . ALA A 1 105 ? 2.76935 7.32353 22.31796 1.000 9.31924 105 ALA A O 1
ATOM 1606 N N . MET A 1 106 ? 4.83678 8.20816 22.36075 1.000 7.20950 106 MET A N 1
ATOM 1607 C CA . MET A 1 106 ? 4.82729 8.43038 20.91748 1.000 10.39860 106 MET A CA 1
ATOM 1608 C C . MET A 1 106 ? 4.79566 7.10816 20.16052 1.000 10.44857 106 MET A C 1
ATOM 1609 O O . MET A 1 106 ? 4.07967 6.97342 19.16095 1.000 10.80199 106 MET A O 1
ATOM 1623 N N . THR A 1 107 ? 5.56234 6.11686 20.61956 1.000 10.66010 107 THR A N 1
ATOM 1624 C CA . THR A 1 107 ? 5.55954 4.81606 19.95646 1.000 9.41022 107 THR A CA 1
ATOM 1625 C C . THR A 1 107 ? 4.17054 4.18930 19.99187 1.000 10.49167 107 THR A C 1
ATOM 1626 O O . THR A 1 107 ? 3.66967 3.68597 18.98057 1.000 9.95118 107 THR A O 1
ATOM 1637 N N . GLU A 1 108 ? 3.53846 4.20324 21.16825 1.000 11.07455 108 GLU A N 1
ATOM 1638 C CA . GLU A 1 108 ? 2.26122 3.52577 21.34929 1.000 9.90540 108 GLU A CA 1
ATOM 1639 C C . GLU A 1 108 ? 1.13221 4.17986 20.57043 1.000 11.82848 108 GLU A C 1
ATOM 1640 O O . GLU A 1 108 ? 0.10974 3.52922 20.33121 1.000 12.92615 108 GLU A O 1
ATOM 1652 N N . LEU A 1 109 ? 1.28737 5.43437 20.15855 1.000 11.54844 109 LEU A N 1
ATOM 1653 C CA A LEU A 1 109 ? 0.28492 6.10918 19.34556 0.666 13.56429 109 LEU A CA 1
ATOM 1654 C CA B LEU A 1 109 ? 0.28782 6.11289 19.34384 0.334 13.64463 109 LEU A CA 1
ATOM 1655 C C . LEU A 1 109 ? 0.60836 6.06716 17.85728 1.000 20.98772 109 LEU A C 1
ATOM 1656 O O . LEU A 1 109 ? -0.14053 6.63712 17.05755 1.000 18.14284 109 LEU A O 1
ATOM 1685 N N . GLY A 1 110 ? 1.68967 5.39929 17.46744 1.000 14.67541 110 GLY A N 1
ATOM 1686 C CA . GLY A 1 110 ? 1.98112 5.16627 16.07122 1.000 11.34914 110 GLY A CA 1
ATOM 1687 C C . GLY A 1 110 ? 2.97179 6.09910 15.41470 1.000 19.68191 110 GLY A C 1
ATOM 1688 O O . GLY A 1 110 ? 3.09161 6.07384 14.18434 1.000 16.11015 110 GLY A O 1
ATOM 1692 N N . ALA A 1 111 ? 3.69092 6.90586 16.17892 1.000 14.21146 111 ALA A N 1
ATOM 1693 C CA . ALA A 1 111 ? 4.67540 7.79817 15.57649 1.000 14.53044 111 ALA A CA 1
ATOM 1694 C C . ALA A 1 111 ? 5.89757 6.99811 15.14045 1.000 11.76370 111 ALA A C 1
ATOM 1695 O O . ALA A 1 111 ? 6.40205 6.17803 15.91592 1.000 10.50325 111 ALA A O 1
ATOM 1702 N N . PRO A 1 112 ? 6.41154 7.21137 13.9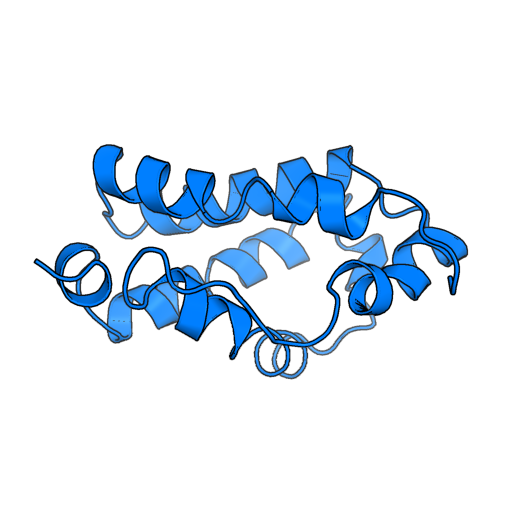3070 1.000 12.28741 112 PRO A N 1
ATOM 1703 C CA . PRO A 1 112 ? 7.58502 6.45273 13.48274 1.000 16.74698 112 PRO A CA 1
ATOM 1704 C C . PRO A 1 112 ? 8.86138 6.90353 14.17970 1.000 10.38554 112 PRO A C 1
ATOM 1705 O O . PRO A 1 112 ? 8.98795 8.03631 14.64760 1.000 11.47886 112 PRO A O 1
ATOM 1716 N N . GLU A 1 113 ? 9.83540 5.98935 14.21202 1.000 12.38674 113 GLU A N 1
ATOM 1717 C CA . GLU A 1 113 ? 11.06717 6.24182 14.95535 1.000 7.00684 113 GLU A CA 1
ATOM 1718 C C . GLU A 1 113 ? 11.77787 7.50456 14.47235 1.000 10.33502 113 GLU A C 1
ATOM 1719 O O . GLU A 1 113 ? 12.37154 8.22933 15.28018 1.000 11.71251 113 GLU A O 1
ATOM 1731 N N . VAL A 1 114 ? 11.74838 7.78534 13.16710 1.000 10.88276 114 VAL A N 1
ATOM 1732 C CA . VAL A 1 114 ? 12.47386 8.95289 12.66173 1.000 12.29486 114 VAL A CA 1
ATOM 1733 C C . VAL A 1 114 ? 11.89639 10.22807 13.26447 1.000 13.32381 114 VAL A C 1
ATOM 1734 O O . VAL A 1 114 ? 12.63047 11.15786 13.62231 1.000 14.66399 114 VAL A O 1
ATOM 1747 N N . LEU A 1 115 ? 10.57111 10.27444 13.40590 1.000 13.77013 115 LEU A N 1
ATOM 1748 C CA . LEU A 1 115 ? 9.89693 11.37682 14.08569 1.000 13.93180 115 LEU A CA 1
ATOM 1749 C C . LEU A 1 115 ? 10.22668 11.39945 15.57294 1.000 12.22141 115 LEU A C 1
ATOM 1750 O O . LEU A 1 115 ? 10.48924 12.46572 16.14263 1.000 12.69468 115 LEU A O 1
ATOM 1766 N N . ARG A 1 116 ? 10.19327 10.23786 16.22476 1.000 11.88059 116 ARG A N 1
ATOM 1767 C CA . ARG A 1 116 ? 10.49384 10.19535 17.64951 1.000 9.46279 116 ARG A CA 1
ATOM 1768 C C . ARG A 1 116 ? 11.90846 10.68106 17.92261 1.000 11.65617 116 ARG A C 1
ATOM 1769 O O . ARG A 1 116 ? 12.14122 11.43069 18.87827 1.000 6.37160 116 ARG A O 1
ATOM 1790 N N . GLY A 1 117 ? 12.86901 10.26815 17.09567 1.000 9.10983 117 GLY A N 1
ATOM 1791 C CA . GLY A 1 117 ? 14.23619 10.71362 17.29692 1.000 10.18773 117 GLY A CA 1
ATOM 1792 C C . GLY A 1 117 ? 14.37371 12.21542 17.15746 1.000 9.90272 117 GLY A C 1
ATOM 1793 O O . GLY A 1 117 ? 15.09292 12.85993 17.92376 1.000 9.12138 117 GLY A O 1
ATOM 1797 N N . GLU A 1 118 ? 13.67596 12.79511 16.17931 1.000 11.33407 118 GLU A N 1
ATOM 1798 C CA . GLU A 1 118 ? 13.68917 14.24220 16.00068 1.000 8.62053 118 GLU A CA 1
ATOM 1799 C C . GLU A 1 118 ? 13.16601 14.95817 17.23904 1.000 9.39768 118 GLU A C 1
ATOM 1800 O O . GLU A 1 118 ? 13.78716 15.90809 17.73185 1.000 10.08341 118 GLU A O 1
ATOM 1812 N N . VAL A 1 119 ? 12.01889 14.51178 17.76084 1.000 10.01828 119 VAL A N 1
ATOM 1813 C CA . VAL A 1 119 ? 11.44142 15.11122 18.96207 1.000 10.41900 119 VAL A CA 1
ATOM 1814 C C . VAL A 1 119 ? 12.36453 14.91297 20.16141 1.000 8.71774 119 VAL A C 1
ATOM 1815 O O . VAL A 1 119 ? 12.61623 15.84951 20.92966 1.000 9.76069 119 VAL A O 1
ATOM 1828 N N . MET A 1 120 ? 12.86960 13.69382 20.35375 1.000 8.89624 120 MET A N 1
ATOM 1829 C CA . MET A 1 120 ? 13.71126 13.45617 21.52470 1.000 7.81551 120 MET A CA 1
ATOM 1830 C C . MET A 1 120 ? 15.02297 14.23405 21.44397 1.000 7.41870 120 MET A C 1
ATOM 1831 O O . MET A 1 120 ? 15.56590 14.62508 22.48413 1.000 9.06663 120 MET A O 1
ATOM 1845 N N . ARG A 1 121 ? 15.55196 14.47807 20.24084 1.000 10.74962 121 ARG A N 1
ATOM 1846 C CA . ARG A 1 121 ? 16.76576 15.28437 20.13631 1.000 11.13759 121 ARG A CA 1
ATOM 1847 C C . ARG A 1 121 ? 16.51097 16.72930 20.54782 1.000 10.33789 121 ARG A C 1
ATOM 1848 O O . ARG A 1 121 ? 17.40060 17.38041 21.10622 1.000 9.34249 121 ARG A O 1
ATOM 1869 N N . ARG A 1 122 ? 15.30725 17.24402 20.29093 1.000 8.36769 122 ARG A N 1
ATOM 1870 C CA . ARG A 1 122 ? 14.97232 18.59138 20.73021 1.000 12.59734 122 ARG A CA 1
ATOM 1871 C C . ARG A 1 122 ? 14.84623 18.67292 22.24465 1.000 10.15239 122 ARG A C 1
ATOM 1872 O O . ARG A 1 122 ? 15.12370 19.72198 22.83799 1.000 12.97229 122 ARG A O 1
ATOM 1893 N N A MET A 1 123 ? 14.43382 17.57472 22.87392 0.633 11.86128 123 MET A N 1
ATOM 1894 N N B MET A 1 123 ? 14.41730 17.58313 22.88479 0.367 11.92165 123 MET A N 1
ATOM 1895 C CA A MET A 1 123 ? 14.20947 17.55034 24.31063 0.633 11.70871 123 MET A CA 1
ATOM 1896 C CA B MET A 1 123 ? 14.23969 17.58027 24.33152 0.367 11.79550 123 MET A CA 1
ATOM 1897 C C A MET A 1 123 ? 15.49003 17.28273 25.08564 0.633 14.08135 123 MET A C 1
ATOM 1898 C C B MET A 1 123 ? 15.56262 17.39133 25.05978 0.367 14.07844 123 MET A C 1
ATOM 1899 O O A MET A 1 123 ? 15.60342 17.69318 26.24649 0.633 12.02161 123 MET A O 1
ATOM 1900 O O B MET A 1 123 ? 15.78622 17.99540 26.11497 0.367 12.08710 123 MET A O 1
ATOM 1927 N N A LEU A 1 124 ? 16.45112 16.60246 24.46468 0.633 14.93213 124 LEU A N 1
ATOM 1928 N N B LEU A 1 124 ? 16.44078 16.55022 24.50795 0.367 14.94365 124 LEU A N 1
ATOM 1929 C CA A LEU A 1 124 ? 17.63494 16.16763 25.19554 0.633 15.51373 124 LEU A CA 1
ATOM 1930 C CA B LEU A 1 124 ? 17.67471 16.14734 25.18243 0.367 15.57799 124 LEU A CA 1
ATOM 1931 C C A LEU A 1 124 ? 18.37864 17.30830 25.87483 0.633 12.77919 124 LEU A C 1
ATOM 1932 C C B LEU A 1 124 ? 18.41825 17.29021 25.86175 0.367 13.00489 124 LEU A C 1
ATOM 1933 O O A LEU A 1 124 ? 18.77975 17.13686 27.03857 0.633 13.93168 124 LEU A O 1
ATOM 1934 O O B LEU A 1 124 ? 18.85040 17.11098 27.00743 0.367 13.99172 124 LEU A O 1
ATOM 1965 N N . PRO A 1 125 ? 18.60406 18.45911 25.24300 1.000 11.37309 125 PRO A N 1
ATOM 1966 C CA . PRO A 1 125 ? 19.33332 19.53453 25.93096 1.000 14.95228 125 PRO A CA 1
ATOM 1967 C C . PRO A 1 125 ? 18.73174 19.91254 27.28067 1.000 12.79740 125 PRO A C 1
ATOM 1968 O O . PRO A 1 125 ? 19.43973 20.44388 28.14365 1.000 10.01591 125 PRO A O 1
ATOM 1979 N N . TYR A 1 126 ? 17.44772 19.64098 27.49598 1.000 11.73409 126 TYR A N 1
ATOM 1980 C CA . TYR A 1 126 ? 16.80637 20.10012 28.72633 1.000 13.98279 126 TYR A CA 1
ATOM 1981 C C . TYR A 1 126 ? 17.11468 19.20833 29.90932 1.000 10.00692 126 TYR A C 1
ATOM 1982 O O . TYR A 1 126 ? 16.83376 19.60633 31.04548 1.000 9.25429 126 TYR A O 1
ATOM 2000 N N . LYS A 1 127 ? 17.74716 18.05841 29.68714 1.000 11.90617 127 LYS A N 1
ATOM 2001 C CA . LYS A 1 127 ? 18.32157 17.32273 30.80467 1.000 11.11714 127 LYS A CA 1
ATOM 2002 C C . LYS A 1 127 ? 19.46269 18.11469 31.43464 1.000 8.66564 127 LYS A C 1
ATOM 2003 O O . LYS A 1 127 ? 19.46045 18.36605 32.64430 1.000 9.85246 127 LYS A O 1
ATOM 2022 N N . ASP A 1 128 ? 20.44213 18.52898 30.62465 1.000 11.37403 128 ASP A N 1
ATOM 2023 C CA . ASP A 1 128 ? 21.52380 19.36813 31.13486 1.000 8.34666 128 ASP A CA 1
ATOM 2024 C C . ASP A 1 128 ? 20.99429 20.67912 31.71404 1.000 11.20081 128 ASP A C 1
ATOM 2025 O O . ASP A 1 128 ? 21.53322 21.19365 32.70053 1.000 11.91348 128 ASP A O 1
ATOM 2034 N N . ALA A 1 129 ? 19.94336 21.24093 31.10995 1.000 11.80468 129 ALA A N 1
ATOM 2035 C CA . ALA A 1 129 ? 19.38959 22.48669 31.62813 1.000 9.20622 129 ALA A CA 1
ATOM 2036 C C . ALA A 1 129 ? 18.86742 22.30711 33.04738 1.000 12.36495 129 ALA A C 1
ATOM 2037 O O . ALA A 1 129 ? 19.09976 23.15765 33.91467 1.000 13.28075 129 ALA A O 1
ATOM 2044 N N . ILE A 1 130 ? 18.16385 21.20433 33.30383 1.000 8.05712 130 ILE A N 1
ATOM 2045 C CA . ILE A 1 130 ? 17.54331 21.00421 34.60939 1.000 8.72581 130 ILE A CA 1
ATOM 2046 C C . ILE A 1 130 ? 18.59686 20.80115 35.69431 1.000 10.48889 130 ILE A C 1
ATOM 2047 O O . ILE A 1 130 ? 18.45188 21.30843 36.81290 1.000 11.63178 130 ILE A O 1
ATOM 2063 N N . PHE A 1 131 ? 19.66738 20.06382 35.39509 1.000 10.02615 131 PHE A N 1
ATOM 2064 C CA . PHE A 1 131 ? 20.55559 19.55610 36.43391 1.000 11.94238 131 PHE A CA 1
ATOM 2065 C C . PHE A 1 131 ? 21.91030 20.24418 36.50456 1.000 13.56974 131 PHE A C 1
ATOM 2066 O O . PHE A 1 131 ? 22.71571 19.89726 37.37557 1.000 16.05975 131 PHE A O 1
ATOM 2083 N N . THR A 1 132 ? 22.18656 21.21865 35.64716 1.000 14.05623 132 THR A N 1
ATOM 2084 C CA . THR A 1 132 ? 23.45561 21.93028 35.72679 1.000 14.86625 132 THR A CA 1
ATOM 2085 C C . THR A 1 132 ? 23.32349 23.10511 36.68512 1.000 16.07540 132 THR A C 1
ATOM 2086 O O . THR A 1 132 ? 22.49870 23.99588 36.44082 1.000 14.69188 132 THR A O 1
ATOM 2097 N N . PRO A 1 133 ? 24.08395 23.14931 37.78123 1.000 17.02121 133 PRO A N 1
ATOM 2098 C CA . PRO A 1 133 ? 24.01057 24.31286 38.67200 1.000 20.80493 133 PRO A CA 1
ATOM 2099 C C . PRO A 1 133 ? 24.29029 25.61230 37.93336 1.000 19.37211 133 PRO A C 1
ATOM 2100 O O . PRO A 1 133 ? 25.14598 25.68106 37.04832 1.000 19.18925 133 PRO A O 1
ATOM 2111 N N . ALA A 1 134 ? 23.56717 26.65465 38.32434 1.000 25.69597 134 ALA A N 1
ATOM 2112 C CA . ALA A 1 134 ? 23.72352 27.97403 37.73660 1.000 28.41400 134 ALA A CA 1
ATOM 2113 C C . ALA A 1 134 ? 23.68976 29.00348 38.85261 1.000 34.95020 134 ALA A C 1
ATOM 2114 O O . ALA A 1 134 ? 22.99997 28.82579 39.86008 1.000 33.04820 134 ALA A O 1
ATOM 2121 N N . ALA A 1 135 ? 24.46357 30.07109 38.67697 1.000 57.74420 135 ALA A N 1
ATOM 2122 C CA . ALA A 1 135 ? 24.40446 31.18663 39.60976 1.000 49.42655 135 ALA A CA 1
ATOM 2123 C C . ALA A 1 135 ? 22.99328 31.76006 39.61792 1.000 47.14294 135 ALA A C 1
ATOM 2124 O O . ALA A 1 135 ? 22.44734 32.11404 38.56829 1.000 49.94287 135 ALA A O 1
ATOM 2131 N N . GLY A 1 136 ? 22.39861 31.83305 40.80385 1.000 52.30438 136 GLY A N 1
ATOM 2132 C CA . GLY A 1 136 ? 21.01310 32.23175 40.96343 1.000 46.23989 136 GLY A CA 1
ATOM 2133 C C . GLY A 1 136 ? 20.11739 31.15636 41.53790 1.000 49.69925 136 GLY A C 1
ATOM 2134 O O . GLY A 1 136 ? 18.95667 31.44666 41.86436 1.000 55.99557 136 GLY A O 1
ATOM 2138 N N . ASP A 1 137 ? 20.59932 29.92602 41.67463 1.000 38.67717 137 ASP A N 1
ATOM 2139 C CA . ASP A 1 137 ? 19.80469 28.85233 42.25639 1.000 41.86439 137 ASP A CA 1
ATOM 2140 C C . ASP A 1 137 ? 19.38028 29.20486 43.68111 1.000 40.45044 137 ASP A C 1
ATOM 2141 O O . ASP A 1 137 ? 20.21331 29.31064 44.58262 1.000 47.76371 137 ASP A O 1
#

Secondary structure (DSSP, 8-state):
--HHHHTT-HHHHHHHHHHHHHHHHT-TTTHHHHTTS-HHHHHHHHHHHHHHHTSSSSPPP-SS-HHHHHHHHHHHH---HHHHHHHHHHHHHHHHHTT--HHHHHHHHHHHTHHHHHHHS--TT-

Nearest PDB structures (foldseek):
  6td7-assembly1_A  TM=1.008E+00  e=4.561E-19  Chlamydomonas reinhardtii
  4xdi-assembly2_B  TM=8.960E-01  e=4.162E-06  Chlamydomonas reinhardtii
  6bme-assembly2_B  TM=8.468E-01  e=9.806E-06  Chlamydomonas reinhardtii
  1uvx-assembly1_A  TM=8.729E-01  e=5.175E-05  Chlamydomonas moewusii
  1mwb-assembly1_A  TM=7.711E-01  e=5.260E-04  Synechocystis sp. PCC 6803

Sequence (126 aa):
GPLLQRVGGLDVVKKVVEELFYRKLYADPQLIKYLHDQDPMHLRRAKQSSMFVSWLFGPPNVPYTGKSVRIAHLRIIKQRGFSPEDFDLGMKYFEEAMTELLGAPEVLRGEVMRRMMLLPYKDAIFTPAAGD

Foldseek 3Di:
DALQVQLPHDVLLVQLVVQLLVVQCPDPVNVLPPVPPDSVVVCVVCVLVSCVLRGDPPDDDDDDQLLVVCVCCCVPPVDDLVSVVVSLVRSLVSSVVSPRDPVSSVSSSVNCVVSSCRNPPDDPPD

Radius of gyration: 14.44 Å; Cα contacts (8 Å, |Δi|>4): 100; chains: 1; bounding box: 30×29×42 Å

InterPro domains:
  IPR001486 Truncated hemoglobin [PF01152] (54-168)
  IPR009050 Globin-like superfamily [SSF46458] (52-170)
  IPR012292 Globin/Protoglobin [G3DSA:1.10.490.10] (45-177)
  IPR050924 Thiol-specific peroxidase BCP/PrxQ [PTHR42801] (1-185)

Solvent-accessible surface area: 7615 Å² total; per-residue (Å²): 82,86,7,73,123,107,10,49,19,119,83,30,12,145,92,0,11,101,25,18,18,140,34,17,49,82,12,111,67,6,58,110,9,18,130,82,72,84,65,144,107,45,103,47,133,43,47,125,25,12,82,37,0,6,14,96,88,138,79,101,41,128,23,118,57,24,19,76,36,49,27,137,31,20,146,138,90,46,23,29,52,122,4,27,60,45,12,25,102,29,3,71,45,0,0,65,103,64,63,6,73,116,113,4,41,16,50,0,30,160,39,16,98,78,39,50,101,42,2,35,78,104,60,118,81,82

Organism: Chlamydomonas reinhardtii (NCBI:txid3055)

B-factor: mean 20.74, std 10.58, range [4.12, 77.76]